Protein AF-A0A539EEK6-F1 (afdb_monomer_lite)

Sequence (155 aa):
MNTPLNNIALLRLMQLVSPALPVGAYAYSQGLEYAVEARWVTNAAQVQSWLLGLLQHNVVRVDLPLLKRLYGAWQRGDQEEVEYWNRYLCACRESAELQHEDHHLGRALAKLLASLEVEGAAPWQQHATPTFATLFALAAVRWSIPLEQSAMGYL

pLDDT: mean 92.56, std 8.97, range [40.81, 98.75]

Secondary structure (DSSP, 8-state):
--PPPPHHHHHHHHHHT-TT-TT-GGG--TTHHHHHHTTS--SHHHHHHHHHHHIIIIIIIIIHHHHHHHHHHHHHT-HHHHHHHHHHHHHT--SHHHHHHHHHHHHHHHHHHHHTT-TT-GGGGT-SS--HHHHHHHHHHHTT--HHHHHHHH-

Radius of gyration: 16.03 Å; chains: 1; bounding box: 45×29×43 Å

Foldseek 3Di:
DDDDQDPQLVVLLCQVLPPPNPLPLVPDDPCVVVCVVVVVDDDDVSVVVVVVVCCVPDLVPQLLVLLVQLLVCLLVVPVVSLVVSLVVSLVVQPDPVSQVSQQSSQLSLLVVCVVVVQPPSVVSVPDPRGGNSNSLSSSCSSSVPDSVSSSVSVD

Structure (mmCIF, N/CA/C/O backbone):
data_AF-A0A539EEK6-F1
#
_entry.id   AF-A0A539EEK6-F1
#
loop_
_atom_site.group_PDB
_atom_site.id
_atom_site.type_symbol
_atom_site.label_atom_id
_atom_site.label_alt_id
_atom_site.label_comp_id
_atom_site.label_asym_id
_atom_site.label_entity_id
_atom_site.label_seq_id
_atom_site.pdbx_PDB_ins_code
_atom_site.Cartn_x
_atom_site.Cartn_y
_atom_site.Cartn_z
_atom_site.occupancy
_atom_site.B_iso_or_equiv
_atom_site.auth_seq_id
_atom_site.auth_comp_id
_atom_site.auth_asym_id
_atom_site.auth_atom_id
_atom_site.pdbx_PDB_model_num
ATOM 1 N N . MET A 1 1 ? -23.709 -2.075 -4.556 1.00 40.81 1 MET A N 1
ATOM 2 C CA . MET A 1 1 ? -24.313 -0.731 -4.435 1.00 40.81 1 MET A CA 1
ATOM 3 C C . MET A 1 1 ? -23.169 0.255 -4.286 1.00 40.81 1 MET A C 1
ATOM 5 O O . MET A 1 1 ? -22.413 0.099 -3.337 1.00 40.81 1 MET A O 1
ATOM 9 N N . ASN A 1 2 ? -23.000 1.190 -5.227 1.00 54.47 2 ASN A N 1
ATOM 10 C CA . ASN A 1 2 ? -21.971 2.232 -5.138 1.00 54.47 2 ASN A CA 1
ATOM 11 C C . ASN A 1 2 ? -22.403 3.255 -4.096 1.00 54.47 2 ASN A C 1
ATOM 13 O O . ASN A 1 2 ? -23.291 4.066 -4.354 1.00 54.47 2 ASN A O 1
ATOM 17 N N . THR A 1 3 ? -21.805 3.193 -2.910 1.00 62.72 3 THR A N 1
ATOM 18 C CA . THR A 1 3 ? -21.965 4.249 -1.912 1.00 62.72 3 THR A CA 1
ATOM 19 C C . THR A 1 3 ? -21.331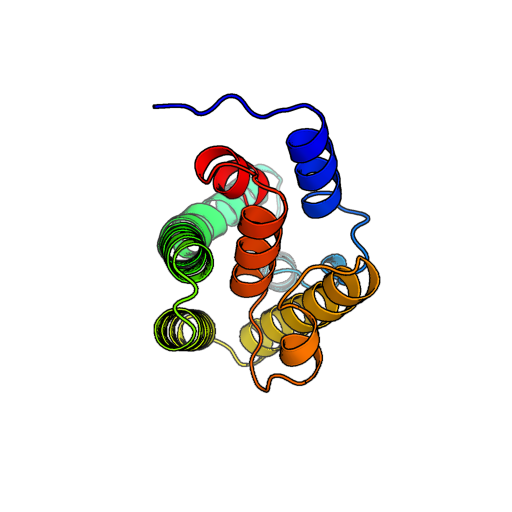 5.522 -2.477 1.00 62.72 3 THR A C 1
ATOM 21 O O . THR A 1 3 ? -20.146 5.490 -2.815 1.00 62.72 3 THR A O 1
ATOM 24 N N . PRO A 1 4 ? -22.081 6.626 -2.632 1.00 74.00 4 PRO A N 1
ATOM 25 C CA . PRO A 1 4 ? -21.526 7.859 -3.170 1.00 74.00 4 PRO A CA 1
ATOM 26 C C . PRO A 1 4 ? -20.419 8.381 -2.249 1.00 74.00 4 PRO A C 1
ATOM 28 O O . PRO A 1 4 ? -20.597 8.488 -1.034 1.00 74.00 4 PRO A O 1
ATOM 31 N N . LEU A 1 5 ? -19.266 8.694 -2.839 1.00 79.06 5 LEU A N 1
ATOM 32 C CA . LEU A 1 5 ? -18.135 9.277 -2.131 1.00 79.06 5 LEU A CA 1
ATOM 33 C C . LEU A 1 5 ? -18.492 10.711 -1.723 1.00 79.06 5 LEU A C 1
ATOM 35 O O . LEU A 1 5 ? -18.775 11.548 -2.579 1.00 79.06 5 LEU A O 1
ATOM 39 N N . ASN A 1 6 ? -18.495 11.000 -0.422 1.00 91.50 6 ASN A N 1
ATOM 40 C CA . ASN A 1 6 ? -18.716 12.366 0.050 1.00 91.50 6 ASN A CA 1
ATOM 41 C C . ASN A 1 6 ? -17.455 13.232 -0.154 1.00 91.50 6 ASN A C 1
ATOM 43 O O . ASN A 1 6 ? -16.345 12.715 -0.294 1.00 91.50 6 ASN A O 1
ATOM 47 N N . ASN A 1 7 ? -17.615 14.559 -0.133 1.00 93.06 7 ASN A N 1
ATOM 48 C CA . ASN A 1 7 ? -16.523 15.495 -0.428 1.00 93.06 7 ASN A CA 1
ATOM 49 C C . ASN A 1 7 ? -15.312 15.343 0.511 1.00 93.06 7 ASN A C 1
ATOM 51 O O . ASN A 1 7 ? -14.178 15.488 0.068 1.00 93.06 7 ASN A O 1
ATOM 55 N N . ILE A 1 8 ? -15.526 15.030 1.793 1.00 94.81 8 ILE A N 1
ATOM 56 C CA . ILE A 1 8 ? -14.430 14.859 2.760 1.00 94.81 8 ILE A CA 1
ATOM 57 C C . ILE A 1 8 ? -13.652 13.576 2.457 1.00 94.81 8 ILE A C 1
ATOM 59 O O . ILE A 1 8 ? -12.425 13.600 2.412 1.00 94.81 8 ILE A O 1
ATOM 63 N N . ALA A 1 9 ? -14.354 12.471 2.206 1.00 94.56 9 ALA A N 1
ATOM 64 C CA . ALA A 1 9 ? -13.752 11.196 1.837 1.00 94.56 9 ALA A CA 1
ATOM 65 C C . ALA A 1 9 ? -12.976 11.310 0.515 1.00 94.56 9 ALA A C 1
ATOM 67 O O . ALA A 1 9 ? -11.885 10.758 0.401 1.00 94.56 9 ALA A O 1
ATOM 68 N N . LEU A 1 10 ? -13.479 12.089 -0.450 1.00 94.75 10 LEU A N 1
ATOM 69 C CA . LEU A 1 10 ? -12.745 12.408 -1.675 1.00 94.75 10 LEU A CA 1
ATOM 70 C C . LEU A 1 10 ? -11.457 13.184 -1.392 1.00 94.75 10 LEU A C 1
ATOM 72 O O . LEU A 1 10 ? -10.405 12.791 -1.882 1.00 94.75 10 LEU A O 1
ATOM 76 N N . LEU A 1 11 ? -11.505 14.239 -0.576 1.00 95.56 11 LEU A N 1
ATOM 77 C CA . LEU A 1 11 ? -10.302 14.999 -0.218 1.00 95.56 11 LEU A CA 1
ATOM 78 C C . LEU A 1 11 ? -9.274 14.134 0.526 1.00 95.56 11 LEU A C 1
ATOM 80 O O . LEU A 1 11 ? -8.076 14.251 0.276 1.00 95.56 11 LEU A O 1
ATOM 84 N N . ARG A 1 12 ? -9.726 13.228 1.401 1.00 96.31 12 ARG A N 1
ATOM 85 C CA . ARG A 1 12 ? -8.856 12.255 2.079 1.00 96.31 12 ARG A CA 1
ATOM 86 C C . ARG A 1 12 ? -8.255 11.239 1.116 1.00 96.31 12 ARG A C 1
ATOM 88 O O . ARG A 1 12 ? -7.074 10.929 1.235 1.00 96.31 12 ARG A O 1
ATOM 95 N N . LEU A 1 13 ? -9.025 10.770 0.137 1.00 96.12 13 LEU A N 1
ATOM 96 C CA . LEU A 1 13 ? -8.502 9.915 -0.922 1.00 96.12 13 LEU A CA 1
ATOM 97 C C . LEU A 1 13 ? -7.445 10.656 -1.746 1.00 96.12 13 LEU A C 1
ATOM 99 O O . LEU A 1 13 ? -6.350 10.140 -1.913 1.00 96.12 13 LEU A O 1
ATOM 103 N N . MET A 1 14 ? -7.726 11.887 -2.182 1.00 95.25 14 MET A N 1
ATOM 104 C CA . MET A 1 14 ? -6.763 12.727 -2.906 1.00 95.25 14 MET A CA 1
ATOM 105 C C . MET A 1 14 ? -5.483 12.966 -2.099 1.00 95.25 14 MET A C 1
ATOM 107 O O . MET A 1 14 ? -4.395 12.988 -2.667 1.00 95.25 14 MET A O 1
ATOM 111 N N . GLN A 1 15 ? -5.600 13.112 -0.777 1.00 94.25 15 GLN A N 1
ATOM 112 C CA . GLN A 1 15 ? -4.445 13.191 0.108 1.00 94.25 15 GLN A CA 1
ATOM 113 C C . GLN A 1 15 ? -3.623 11.893 0.072 1.00 94.25 15 GLN A C 1
ATOM 115 O O . GLN A 1 15 ? -2.409 11.980 -0.074 1.00 94.25 15 GLN A O 1
ATOM 120 N N . LEU A 1 16 ? -4.261 10.717 0.174 1.00 93.69 16 LEU A N 1
ATOM 121 C CA . LEU A 1 16 ? -3.582 9.409 0.151 1.00 93.69 16 LEU A CA 1
ATOM 122 C C . LEU A 1 16 ? -2.882 9.102 -1.166 1.00 93.69 16 LEU A C 1
ATOM 124 O O . LEU A 1 16 ? -1.814 8.507 -1.148 1.00 93.69 16 LEU A O 1
ATOM 128 N N . VAL A 1 17 ? -3.486 9.471 -2.292 1.00 94.25 17 VAL A N 1
ATOM 129 C CA . VAL A 1 17 ? -2.964 9.125 -3.627 1.00 94.25 17 VAL A CA 1
ATOM 130 C C . VAL A 1 17 ? -2.051 10.207 -4.196 1.00 94.25 17 VAL A C 1
ATOM 132 O O . VAL A 1 17 ? -1.596 10.119 -5.334 1.00 94.25 17 VAL A O 1
ATOM 135 N N . SER A 1 18 ? -1.803 11.266 -3.423 1.00 92.44 18 SER A N 1
ATOM 136 C CA . SER A 1 18 ? -0.939 12.356 -3.846 1.00 92.44 18 SER A CA 1
ATOM 137 C C . SER A 1 18 ? 0.490 11.847 -4.044 1.00 92.44 18 SER A C 1
ATOM 139 O O . SER A 1 18 ? 1.065 11.284 -3.111 1.00 92.44 18 SER A O 1
ATOM 141 N N . PRO A 1 19 ? 1.137 12.137 -5.185 1.00 85.44 19 PRO A N 1
ATOM 142 C CA . PRO A 1 19 ? 2.558 11.847 -5.355 1.00 85.44 19 PRO A CA 1
ATOM 143 C C . PRO A 1 19 ? 3.431 12.582 -4.324 1.00 85.44 19 PRO A C 1
ATOM 145 O O . PRO A 1 19 ? 4.511 12.125 -3.977 1.00 85.44 19 PRO A O 1
ATOM 148 N N . ALA A 1 20 ? 2.946 13.701 -3.773 1.00 87.94 20 ALA A N 1
ATOM 149 C CA . ALA A 1 20 ? 3.622 14.447 -2.712 1.00 87.94 20 ALA A CA 1
ATOM 150 C C . ALA A 1 20 ? 3.398 13.864 -1.299 1.00 87.94 20 ALA A C 1
ATOM 152 O O . ALA A 1 20 ? 3.771 14.503 -0.312 1.00 87.94 20 ALA A O 1
ATOM 153 N N . LEU A 1 21 ? 2.767 12.690 -1.169 1.00 89.50 21 LEU A N 1
ATOM 154 C CA . LEU A 1 21 ? 2.593 12.026 0.120 1.00 89.50 21 LEU A CA 1
ATOM 155 C C . LEU A 1 21 ? 3.979 11.748 0.744 1.00 89.50 21 LEU A C 1
ATOM 157 O O . LEU A 1 21 ? 4.833 11.147 0.087 1.00 89.50 21 LEU A O 1
ATOM 161 N N . PRO A 1 22 ? 4.233 12.145 2.006 1.00 85.69 22 PRO A N 1
ATOM 162 C CA . PRO A 1 22 ? 5.555 12.055 2.630 1.00 85.69 22 PRO A CA 1
ATOM 163 C C . PRO A 1 22 ? 5.874 10.628 3.110 1.00 85.69 22 PRO A C 1
ATOM 165 O O . PRO A 1 22 ? 6.164 10.401 4.282 1.00 85.69 22 PRO A O 1
ATOM 168 N N . VAL A 1 23 ? 5.794 9.654 2.201 1.00 85.00 23 VAL A N 1
ATOM 169 C CA . VAL A 1 23 ? 6.095 8.236 2.456 1.00 85.00 23 VAL A C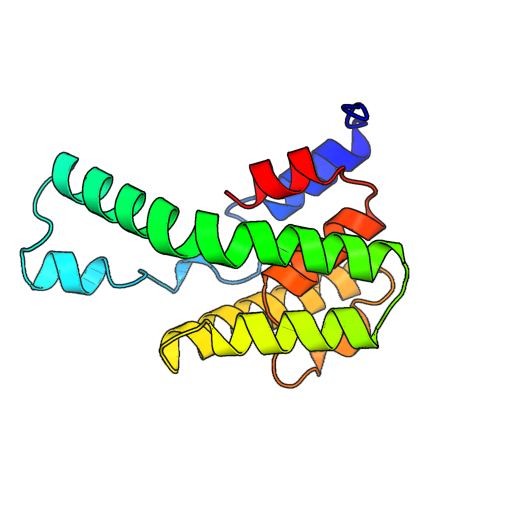A 1
ATOM 170 C C . VAL A 1 23 ? 7.381 7.758 1.787 1.00 85.00 23 VAL A C 1
ATOM 172 O O . VAL A 1 23 ? 7.865 6.693 2.139 1.00 85.00 23 VAL A O 1
ATOM 175 N N . GLY A 1 24 ? 7.958 8.541 0.869 1.00 76.50 24 GLY A N 1
ATOM 176 C CA . GLY A 1 24 ? 9.225 8.191 0.215 1.00 76.50 24 GLY A CA 1
ATOM 177 C C . GLY A 1 24 ? 9.101 7.200 -0.950 1.00 76.50 24 GLY A C 1
ATOM 178 O O . GLY A 1 24 ? 10.071 6.523 -1.267 1.00 76.50 24 GLY A O 1
ATOM 179 N N . ALA A 1 25 ? 7.942 7.131 -1.618 1.00 73.62 25 ALA A N 1
ATOM 180 C CA . ALA A 1 25 ? 7.681 6.188 -2.718 1.00 73.62 25 ALA A CA 1
ATOM 181 C C . ALA A 1 25 ? 8.559 6.381 -3.970 1.00 73.62 25 ALA A C 1
ATOM 183 O O . ALA A 1 25 ? 8.690 5.467 -4.773 1.00 73.62 25 ALA A O 1
ATOM 184 N N . TYR A 1 26 ? 9.203 7.540 -4.132 1.00 61.47 26 TYR A N 1
ATOM 185 C CA . TYR A 1 26 ? 10.054 7.839 -5.291 1.00 61.47 26 TYR A CA 1
ATOM 186 C C . TYR A 1 26 ? 11.403 7.107 -5.316 1.00 61.47 26 TYR A C 1
ATOM 188 O O . TYR A 1 26 ? 12.143 7.251 -6.285 1.00 61.47 26 TYR A O 1
ATOM 196 N N . ALA A 1 27 ? 11.756 6.367 -4.264 1.00 59.34 27 ALA A N 1
ATOM 197 C CA . ALA A 1 27 ? 13.071 5.744 -4.141 1.00 59.34 27 ALA A CA 1
ATOM 198 C C . ALA A 1 27 ? 13.210 4.397 -4.878 1.00 59.34 27 ALA A C 1
ATOM 200 O O . ALA A 1 27 ? 14.308 3.846 -4.887 1.00 59.34 27 ALA A O 1
ATOM 201 N N . TYR A 1 28 ? 12.137 3.866 -5.476 1.00 63.81 28 TYR A N 1
ATOM 202 C CA . TYR A 1 28 ? 12.107 2.491 -5.976 1.00 63.81 28 TYR A CA 1
ATOM 203 C C . TYR A 1 28 ? 11.649 2.413 -7.434 1.00 63.81 28 TYR A C 1
ATOM 205 O O . TYR A 1 28 ? 10.597 2.928 -7.809 1.00 63.81 28 TYR A O 1
ATOM 213 N N . SER A 1 29 ? 12.454 1.747 -8.266 1.00 75.06 29 SER A N 1
ATOM 214 C CA . SER A 1 29 ? 12.238 1.644 -9.715 1.00 75.06 29 SER A CA 1
ATOM 215 C C . SER A 1 29 ? 11.513 0.367 -10.151 1.00 75.06 29 SER A C 1
ATOM 217 O O . SER A 1 29 ? 11.220 0.206 -11.336 1.00 75.06 29 SER A O 1
ATOM 219 N N . GLN A 1 30 ? 11.239 -0.555 -9.218 1.00 79.25 30 GLN A N 1
ATOM 220 C CA . GLN A 1 30 ? 10.617 -1.862 -9.482 1.00 79.25 30 GLN A CA 1
ATOM 221 C C . GLN A 1 30 ? 11.285 -2.620 -10.647 1.00 79.25 30 GLN A C 1
ATOM 223 O O . GLN A 1 30 ? 10.629 -3.185 -11.524 1.00 79.25 30 GLN A O 1
ATOM 228 N N . GLY A 1 31 ? 12.621 -2.580 -10.691 1.00 83.94 31 GLY A N 1
ATOM 229 C CA . GLY A 1 31 ? 13.427 -3.249 -11.714 1.00 83.94 31 GLY A CA 1
ATOM 230 C C . GLY A 1 31 ? 13.451 -2.558 -13.083 1.00 83.94 31 GLY A C 1
ATOM 231 O O . GLY A 1 31 ? 14.131 -3.048 -13.985 1.00 83.94 31 GLY A O 1
ATOM 232 N N . LEU A 1 32 ? 12.762 -1.423 -13.259 1.00 88.00 32 LEU A N 1
ATOM 233 C CA . LEU A 1 32 ? 12.766 -0.682 -14.524 1.00 88.00 32 LEU A CA 1
ATOM 234 C C . LEU A 1 32 ? 14.154 -0.117 -14.854 1.00 88.00 32 LEU A C 1
ATOM 236 O O . LEU A 1 32 ? 14.548 -0.138 -16.017 1.00 88.00 32 LEU A O 1
ATOM 240 N N . GLU A 1 33 ? 14.911 0.338 -13.852 1.00 88.62 33 GLU A N 1
ATOM 241 C CA . GLU A 1 33 ? 16.292 0.807 -14.047 1.00 88.62 33 GLU A CA 1
ATOM 242 C C . GLU A 1 33 ? 17.163 -0.295 -14.650 1.00 88.62 33 GLU A C 1
ATOM 244 O O . GLU A 1 33 ? 17.773 -0.096 -15.700 1.00 88.62 33 GLU A O 1
ATOM 249 N N . TYR A 1 34 ? 17.121 -1.495 -14.065 1.00 88.06 34 TYR A N 1
ATOM 250 C CA . TYR A 1 34 ? 17.831 -2.651 -14.602 1.00 88.06 34 TYR A CA 1
ATOM 251 C C . TYR A 1 34 ? 17.353 -3.014 -16.015 1.00 88.06 34 TYR A C 1
ATOM 253 O O . TYR A 1 34 ? 18.169 -3.279 -16.894 1.00 88.06 34 TYR A O 1
ATOM 261 N N . ALA A 1 35 ? 16.042 -2.994 -16.274 1.00 90.44 35 ALA A N 1
ATOM 262 C CA . ALA A 1 35 ? 15.497 -3.287 -17.600 1.00 90.44 35 ALA A CA 1
ATOM 263 C C . ALA A 1 35 ? 15.978 -2.288 -18.672 1.00 90.44 35 ALA A C 1
ATOM 265 O O . ALA A 1 35 ? 16.172 -2.669 -19.831 1.00 90.44 35 ALA A O 1
ATOM 266 N N . VAL A 1 36 ? 16.200 -1.025 -18.298 1.00 92.44 36 VAL A N 1
ATOM 267 C CA . VAL A 1 36 ? 16.800 -0.007 -19.171 1.00 92.44 36 VAL A CA 1
ATOM 268 C C . VAL A 1 36 ? 18.298 -0.264 -19.362 1.00 92.44 36 VAL A C 1
ATOM 270 O O . VAL A 1 36 ? 18.762 -0.300 -20.504 1.00 92.44 36 VAL A O 1
ATOM 273 N N . GLU A 1 37 ? 19.053 -0.508 -18.287 1.00 92.50 37 GLU A N 1
ATOM 274 C CA . GLU A 1 37 ? 20.495 -0.805 -18.349 1.00 92.50 37 GLU A CA 1
ATOM 275 C C . GLU A 1 37 ? 20.799 -2.056 -19.188 1.00 92.50 37 GLU A C 1
ATOM 277 O O . GLU A 1 37 ? 21.690 -2.045 -20.042 1.00 92.50 37 GLU A O 1
ATOM 282 N N . ALA A 1 38 ? 20.000 -3.112 -19.019 1.00 94.62 38 ALA A N 1
ATOM 283 C CA . ALA A 1 38 ? 20.069 -4.356 -19.782 1.00 94.62 38 ALA A CA 1
ATOM 284 C C . ALA A 1 38 ? 19.526 -4.226 -21.221 1.00 94.62 38 ALA A C 1
ATOM 286 O O . ALA A 1 38 ? 19.559 -5.194 -21.984 1.00 94.62 38 ALA A O 1
ATOM 287 N N . ARG A 1 39 ? 19.037 -3.039 -21.612 1.00 94.19 39 ARG A N 1
ATOM 288 C CA . ARG A 1 39 ? 18.429 -2.733 -22.920 1.00 94.19 39 ARG A CA 1
ATOM 289 C C . ARG A 1 39 ? 17.201 -3.584 -23.264 1.00 94.19 39 ARG A C 1
ATOM 291 O O . ARG A 1 39 ? 16.881 -3.761 -24.438 1.00 94.19 39 ARG A O 1
ATOM 298 N N . TRP A 1 40 ? 16.495 -4.098 -22.263 1.00 94.31 40 TRP A N 1
ATOM 299 C CA . TRP A 1 40 ? 15.197 -4.755 -22.450 1.00 94.31 40 TRP A CA 1
ATOM 300 C C . TRP A 1 40 ? 14.098 -3.731 -22.742 1.00 94.31 40 TRP A C 1
ATOM 302 O O . TRP A 1 40 ? 13.180 -4.000 -23.517 1.00 94.31 40 TRP A O 1
ATOM 312 N N . VAL A 1 41 ? 14.227 -2.536 -22.162 1.00 94.94 41 VAL A N 1
ATOM 313 C CA . VAL A 1 41 ? 13.335 -1.397 -22.376 1.00 94.94 41 VAL A CA 1
ATOM 314 C C . VAL A 1 41 ? 14.139 -0.237 -22.958 1.00 94.94 41 VAL A C 1
ATOM 316 O O . VAL A 1 41 ? 15.012 0.325 -22.310 1.00 94.94 41 VAL A O 1
ATOM 319 N N . THR A 1 42 ? 13.847 0.123 -24.206 1.00 95.50 42 THR A N 1
ATOM 320 C CA . THR A 1 42 ? 14.592 1.136 -24.981 1.00 95.50 42 THR A CA 1
ATOM 321 C C . THR A 1 42 ? 13.698 2.195 -25.623 1.00 95.50 42 THR A C 1
ATOM 323 O O . THR A 1 42 ? 14.190 3.145 -26.226 1.00 95.50 42 THR A O 1
ATOM 326 N N . ASN A 1 43 ? 12.377 2.047 -25.514 1.00 94.81 43 ASN A N 1
ATOM 327 C CA . ASN A 1 43 ? 11.407 2.984 -26.070 1.00 94.81 43 ASN A CA 1
ATOM 328 C C . ASN A 1 43 ? 10.112 3.015 -25.245 1.00 94.81 43 ASN A C 1
ATOM 330 O O . ASN A 1 43 ? 9.864 2.153 -24.402 1.00 94.81 43 ASN A O 1
ATOM 334 N N . ALA A 1 44 ? 9.264 4.005 -25.526 1.00 94.94 44 ALA A N 1
ATOM 335 C CA . ALA A 1 44 ? 8.022 4.235 -24.791 1.00 94.94 44 ALA A CA 1
ATOM 336 C C . ALA A 1 44 ? 7.037 3.051 -24.847 1.00 94.94 44 ALA A C 1
ATOM 338 O O . ALA A 1 44 ? 6.404 2.740 -23.841 1.00 94.94 44 ALA A O 1
ATOM 339 N N . ALA A 1 45 ? 6.930 2.352 -25.983 1.00 95.56 45 ALA A N 1
ATOM 340 C CA . ALA A 1 45 ? 6.036 1.196 -26.106 1.00 95.56 45 ALA A CA 1
ATOM 341 C C . ALA A 1 45 ? 6.485 0.028 -25.209 1.00 95.56 45 ALA A C 1
ATOM 343 O O . ALA A 1 45 ? 5.660 -0.669 -24.620 1.00 95.56 45 ALA A O 1
ATOM 344 N N . GLN A 1 46 ? 7.797 -0.156 -25.046 1.00 94.50 46 GLN A N 1
ATOM 345 C CA . GLN A 1 46 ? 8.354 -1.156 -24.134 1.00 94.50 46 GLN A CA 1
ATOM 346 C C . GLN A 1 46 ? 8.167 -0.766 -22.664 1.00 94.50 46 GLN A C 1
ATOM 348 O O . GLN A 1 46 ? 7.842 -1.637 -21.861 1.00 94.50 46 GLN A O 1
ATOM 353 N N . VAL A 1 47 ? 8.283 0.523 -22.316 1.00 93.50 47 VAL A N 1
ATOM 354 C CA . VAL A 1 47 ? 7.933 1.014 -20.968 1.00 93.50 47 VAL A CA 1
ATOM 355 C C . VAL A 1 47 ? 6.466 0.710 -20.665 1.00 93.50 47 VAL A C 1
ATOM 357 O O . VAL A 1 47 ? 6.156 0.158 -19.614 1.00 93.50 47 VAL A O 1
ATOM 360 N N . GLN A 1 48 ? 5.560 0.999 -21.603 1.00 92.75 48 GLN A N 1
ATOM 361 C CA . GLN A 1 48 ? 4.140 0.682 -21.446 1.00 92.75 48 GLN A CA 1
ATOM 362 C C . GLN A 1 48 ? 3.919 -0.820 -21.220 1.00 92.75 48 GLN A C 1
ATOM 364 O O . GLN A 1 48 ? 3.179 -1.199 -20.314 1.00 92.75 48 GLN A O 1
ATOM 369 N N . SER A 1 49 ? 4.570 -1.680 -22.009 1.00 92.94 49 SER A N 1
ATOM 370 C CA . SER A 1 49 ? 4.474 -3.133 -21.833 1.00 92.94 49 SER A CA 1
ATOM 371 C C . SER A 1 49 ? 5.002 -3.592 -20.471 1.00 92.94 49 SER A C 1
ATOM 373 O O . SER A 1 49 ? 4.413 -4.485 -19.867 1.00 92.94 49 SER A O 1
ATOM 375 N N . TRP A 1 50 ? 6.088 -2.987 -19.983 1.00 90.94 50 TRP A N 1
ATOM 376 C CA . TRP A 1 50 ? 6.659 -3.279 -18.668 1.00 90.94 50 TRP A CA 1
ATOM 377 C C . TRP A 1 50 ? 5.685 -2.917 -17.542 1.00 90.94 50 TRP A C 1
ATOM 379 O O . TRP A 1 50 ? 5.358 -3.762 -16.710 1.00 90.94 50 TRP A O 1
ATOM 389 N N . LEU A 1 51 ? 5.148 -1.692 -17.567 1.00 89.75 51 LEU A N 1
ATOM 390 C CA . LEU A 1 51 ? 4.175 -1.208 -16.583 1.00 89.75 51 LEU A CA 1
ATOM 391 C C . LEU A 1 51 ? 2.893 -2.051 -16.579 1.00 89.75 51 LEU A C 1
ATOM 393 O O . LEU A 1 51 ? 2.397 -2.418 -15.517 1.00 89.75 51 LEU A O 1
ATOM 397 N N . LEU A 1 52 ? 2.372 -2.411 -17.757 1.00 90.88 52 LEU A N 1
ATOM 398 C CA . LEU A 1 52 ? 1.208 -3.295 -17.858 1.00 90.88 52 LEU A CA 1
ATOM 399 C C . LEU A 1 52 ? 1.489 -4.682 -17.271 1.00 90.88 52 LEU A C 1
ATOM 401 O O . LEU A 1 52 ? 0.620 -5.234 -16.599 1.00 90.88 52 LEU A O 1
ATOM 405 N N . GLY A 1 53 ? 2.692 -5.225 -17.480 1.00 89.00 53 GLY A N 1
ATOM 406 C CA . GLY A 1 53 ? 3.119 -6.475 -16.856 1.00 89.00 53 GLY A CA 1
ATOM 407 C C . GLY A 1 53 ? 3.100 -6.388 -15.328 1.00 89.00 53 GLY A C 1
ATOM 408 O O . GLY A 1 53 ? 2.469 -7.221 -14.675 1.00 89.00 53 GLY A O 1
ATOM 409 N N . LEU A 1 54 ? 3.712 -5.346 -14.755 1.00 85.44 54 LEU A N 1
ATOM 410 C CA . LEU A 1 54 ? 3.709 -5.110 -13.305 1.00 85.44 54 LEU A CA 1
ATOM 411 C C . LEU A 1 54 ? 2.280 -5.027 -12.744 1.00 85.44 54 LEU A C 1
ATOM 413 O O . LEU A 1 54 ? 1.945 -5.727 -11.784 1.00 85.44 54 LEU A O 1
ATOM 417 N N . LEU A 1 55 ? 1.407 -4.249 -13.392 1.00 87.00 55 LEU A N 1
ATOM 418 C CA . LEU A 1 55 ? 0.006 -4.107 -12.989 1.00 87.00 55 LEU A CA 1
ATOM 419 C C . LEU A 1 55 ? -0.750 -5.445 -13.032 1.00 87.00 55 LEU A C 1
ATOM 421 O O . LEU A 1 55 ? -1.453 -5.798 -12.084 1.00 87.00 55 LEU A O 1
ATOM 425 N N . GLN A 1 56 ? -0.609 -6.212 -14.116 1.00 88.12 56 GLN A N 1
ATOM 426 C CA . GLN A 1 56 ? -1.364 -7.451 -14.334 1.00 88.12 56 GLN A CA 1
ATOM 427 C C . GLN A 1 56 ? -0.920 -8.615 -13.443 1.00 88.12 56 GLN A C 1
ATOM 429 O O . GLN A 1 56 ? -1.734 -9.499 -13.147 1.00 88.12 56 GLN A O 1
ATOM 434 N N . HIS A 1 57 ? 0.353 -8.648 -13.051 1.00 83.25 57 HIS A N 1
ATOM 435 C CA . HIS A 1 57 ? 0.918 -9.752 -12.281 1.00 83.25 57 HIS A CA 1
ATOM 436 C C . HIS A 1 57 ? 0.939 -9.486 -10.780 1.00 83.25 57 HIS A C 1
ATOM 438 O O . HIS A 1 57 ? 0.618 -10.398 -10.020 1.00 83.25 57 HIS A O 1
ATOM 444 N N . ASN A 1 58 ? 1.261 -8.264 -10.358 1.00 84.06 58 ASN A N 1
ATOM 445 C CA . ASN A 1 58 ? 1.406 -7.929 -8.947 1.00 84.06 58 ASN A CA 1
ATOM 446 C C . ASN A 1 58 ? 0.146 -7.224 -8.423 1.00 84.06 58 ASN A C 1
ATOM 448 O O . ASN A 1 58 ? -0.637 -7.825 -7.685 1.00 84.06 58 ASN A O 1
ATOM 452 N N . VAL A 1 59 ? -0.137 -6.012 -8.910 1.00 84.69 59 VAL A N 1
ATOM 453 C CA . VAL A 1 59 ? -1.196 -5.152 -8.353 1.00 84.69 59 VAL A CA 1
ATOM 454 C C . VAL A 1 59 ? -2.577 -5.807 -8.427 1.00 84.69 59 VAL A C 1
ATOM 456 O O . VAL A 1 59 ? -3.296 -5.895 -7.432 1.00 84.69 59 VAL A O 1
ATOM 459 N N . VAL A 1 60 ? -2.952 -6.332 -9.596 1.00 88.62 60 VAL A N 1
ATOM 460 C CA . VAL A 1 60 ? -4.290 -6.904 -9.816 1.00 88.62 60 VAL A CA 1
ATOM 461 C C . VAL A 1 60 ? -4.488 -8.247 -9.104 1.00 88.62 60 VAL A C 1
ATOM 463 O O . VAL A 1 60 ? -5.612 -8.575 -8.721 1.00 88.62 60 VAL A O 1
ATOM 466 N N . ARG A 1 61 ? -3.429 -9.046 -8.928 1.00 91.44 61 ARG A N 1
ATOM 467 C CA . ARG A 1 61 ? -3.540 -10.425 -8.411 1.00 91.44 61 ARG A CA 1
ATOM 468 C C . ARG A 1 61 ? -3.205 -10.558 -6.932 1.00 91.44 61 ARG A C 1
ATOM 470 O O . ARG A 1 61 ? -3.689 -11.496 -6.303 1.00 91.44 61 ARG A O 1
ATOM 477 N N . VAL A 1 62 ? -2.410 -9.641 -6.394 1.00 93.12 62 VAL A N 1
ATOM 478 C CA . VAL A 1 62 ? -1.923 -9.673 -5.014 1.00 93.12 62 VAL A CA 1
ATOM 479 C C . VAL A 1 62 ? -2.484 -8.478 -4.258 1.00 93.12 62 VAL A C 1
ATOM 481 O O . VAL A 1 62 ? -3.349 -8.656 -3.398 1.00 93.12 62 VAL A O 1
ATOM 484 N N . ASP A 1 63 ? -2.070 -7.266 -4.619 1.00 93.56 63 ASP A N 1
ATOM 485 C CA . ASP A 1 63 ? -2.339 -6.084 -3.805 1.00 93.56 63 ASP A CA 1
ATOM 486 C C . ASP A 1 63 ? -3.825 -5.731 -3.731 1.00 93.56 63 ASP A C 1
ATOM 488 O O . ASP A 1 63 ? -4.345 -5.603 -2.629 1.00 93.56 63 ASP A O 1
ATOM 492 N N . LEU A 1 64 ? -4.560 -5.647 -4.845 1.00 95.19 64 LEU A N 1
ATOM 493 C CA . LEU A 1 64 ? -5.990 -5.297 -4.803 1.00 95.19 64 LEU A CA 1
ATOM 494 C C . LEU A 1 64 ? -6.854 -6.352 -4.080 1.00 95.19 64 LEU A C 1
ATOM 496 O O . LEU A 1 64 ? -7.687 -5.977 -3.242 1.00 95.19 64 LEU A O 1
ATOM 500 N N . PRO A 1 65 ? -6.694 -7.671 -4.329 1.00 97.12 65 PRO A N 1
ATOM 501 C CA . PRO A 1 65 ? -7.430 -8.686 -3.579 1.00 97.12 65 PRO A CA 1
ATOM 502 C C . PRO A 1 65 ? -7.107 -8.701 -2.082 1.00 97.12 65 PRO A C 1
ATOM 504 O O . PRO A 1 65 ? -7.996 -9.023 -1.285 1.00 97.12 65 PRO A O 1
ATOM 507 N N . LEU A 1 66 ? -5.865 -8.393 -1.697 1.00 97.88 66 LEU A N 1
ATOM 508 C CA . LEU A 1 66 ? -5.448 -8.318 -0.296 1.00 97.88 66 LEU A CA 1
ATOM 509 C C . LEU A 1 66 ? -5.883 -7.002 0.352 1.00 97.88 66 LEU A C 1
ATOM 511 O O . LEU A 1 66 ? -6.388 -7.039 1.468 1.00 97.88 66 LEU A O 1
ATOM 515 N N . LEU A 1 67 ? -5.846 -5.879 -0.366 1.00 98.19 67 LEU A N 1
ATOM 516 C CA . LEU A 1 67 ? -6.404 -4.595 0.062 1.00 98.19 67 LEU A CA 1
ATOM 517 C C . LEU A 1 67 ? -7.883 -4.745 0.423 1.00 98.19 67 LEU A C 1
ATOM 519 O O . LEU A 1 67 ? -8.312 -4.297 1.482 1.00 98.19 67 LEU A O 1
ATOM 523 N N . LYS A 1 68 ? -8.666 -5.443 -0.409 1.00 98.50 68 LYS A N 1
ATOM 524 C CA . LYS A 1 68 ? -10.076 -5.741 -0.116 1.00 98.50 68 LYS A CA 1
ATOM 525 C C . LYS A 1 68 ? -10.258 -6.555 1.169 1.00 98.50 68 LYS A C 1
ATOM 527 O O . LYS A 1 68 ? -11.201 -6.305 1.921 1.00 98.50 68 LYS A O 1
ATOM 532 N N . ARG A 1 69 ? -9.390 -7.539 1.412 1.00 98.69 69 ARG A N 1
ATOM 533 C CA . ARG A 1 69 ? -9.431 -8.376 2.622 1.00 98.69 69 ARG A CA 1
ATOM 534 C C . ARG A 1 69 ? -9.066 -7.572 3.865 1.00 98.69 69 ARG A C 1
ATOM 536 O O . ARG A 1 69 ? -9.831 -7.580 4.823 1.00 98.69 69 ARG A O 1
ATOM 543 N N . LEU A 1 70 ? -7.977 -6.811 3.793 1.00 98.75 70 LEU A N 1
ATOM 544 C CA . LEU A 1 70 ? -7.524 -5.887 4.831 1.00 98.75 70 LEU A CA 1
ATOM 545 C C . LEU A 1 70 ? -8.599 -4.848 5.158 1.00 98.75 70 LEU A C 1
ATOM 547 O O . LEU A 1 70 ? -8.917 -4.650 6.324 1.00 98.75 70 LEU A O 1
ATOM 551 N N . TYR A 1 71 ? -9.225 -4.246 4.144 1.00 98.75 71 TYR A N 1
ATOM 552 C CA . TYR A 1 71 ? -10.339 -3.312 4.320 1.00 98.75 71 TYR A CA 1
ATOM 553 C C . TYR A 1 71 ? -11.488 -3.956 5.103 1.00 98.75 71 TYR A C 1
ATOM 555 O O . TYR A 1 71 ? -11.990 -3.380 6.065 1.00 98.75 71 TYR A O 1
ATOM 563 N N . GLY A 1 72 ? -11.892 -5.173 4.723 1.00 98.62 72 GLY A N 1
ATOM 564 C CA . GLY A 1 72 ? -12.947 -5.904 5.422 1.00 98.62 72 GLY A CA 1
ATOM 565 C C . GLY A 1 72 ? -12.586 -6.237 6.873 1.00 98.62 72 GLY A C 1
ATOM 566 O O . GLY A 1 72 ? -13.429 -6.073 7.755 1.00 98.62 72 GLY A O 1
ATOM 567 N N . ALA A 1 73 ? -11.352 -6.677 7.123 1.00 98.69 73 ALA A N 1
ATOM 568 C CA . ALA A 1 73 ? -10.862 -6.999 8.462 1.00 98.69 73 ALA A CA 1
ATOM 569 C C . ALA A 1 73 ? -10.834 -5.749 9.360 1.00 98.69 73 ALA A C 1
ATOM 571 O O . ALA A 1 73 ? -11.391 -5.758 10.459 1.00 98.69 73 ALA A O 1
ATOM 572 N N . TRP A 1 74 ? -10.318 -4.628 8.842 1.00 98.62 74 TRP A N 1
ATOM 573 C CA . TRP A 1 74 ? -10.353 -3.334 9.525 1.00 98.62 74 TRP A CA 1
ATOM 574 C C . TRP A 1 74 ? -11.772 -2.867 9.839 1.00 98.62 74 TRP A C 1
ATOM 576 O O . TRP A 1 74 ? -12.031 -2.405 10.947 1.00 98.62 74 TRP A O 1
ATOM 586 N N . GLN A 1 75 ? -12.702 -3.019 8.894 1.00 98.25 75 GLN A N 1
ATOM 587 C CA . GLN A 1 75 ? -14.101 -2.636 9.083 1.00 98.25 75 GLN A CA 1
ATOM 588 C C . GLN A 1 75 ? -14.787 -3.445 10.195 1.00 98.25 75 GLN A C 1
ATOM 590 O O . GLN A 1 75 ? -15.642 -2.912 10.900 1.00 98.25 75 GLN A O 1
ATOM 595 N N . ARG A 1 76 ? -14.413 -4.719 10.366 1.00 98.38 76 ARG A N 1
ATOM 596 C CA . ARG A 1 76 ? -14.905 -5.583 11.452 1.00 98.38 76 ARG A CA 1
ATOM 597 C C . ARG A 1 76 ? -14.170 -5.378 12.779 1.00 98.38 76 ARG A C 1
ATOM 599 O O . ARG A 1 76 ? -14.631 -5.885 13.795 1.00 98.38 76 ARG A O 1
ATOM 606 N N . GLY A 1 77 ? -13.043 -4.665 12.776 1.00 97.88 77 GLY A N 1
ATOM 607 C CA . GLY A 1 77 ? -12.155 -4.556 13.933 1.00 97.88 77 GLY A CA 1
ATOM 608 C C . GLY A 1 77 ? -11.373 -5.840 14.238 1.00 97.88 77 GLY A C 1
ATOM 609 O O . GLY A 1 77 ? -10.810 -5.950 15.325 1.00 97.88 77 GLY A O 1
ATOM 610 N N . ASP A 1 78 ? -11.314 -6.789 13.300 1.00 98.44 78 ASP A N 1
ATOM 611 C CA . ASP A 1 78 ? -10.665 -8.090 13.479 1.00 98.44 78 ASP A CA 1
ATOM 612 C C . ASP A 1 78 ? -9.141 -7.964 13.327 1.00 98.44 78 ASP A C 1
ATOM 614 O O . ASP A 1 78 ? -8.594 -7.991 12.223 1.00 98.44 78 ASP A O 1
ATOM 618 N N . GLN A 1 79 ? -8.449 -7.774 14.453 1.00 97.88 79 GLN A N 1
ATOM 619 C CA . GLN A 1 79 ? -6.998 -7.572 14.461 1.00 97.88 79 GLN A CA 1
ATOM 620 C C . GLN A 1 79 ? -6.219 -8.826 14.048 1.00 97.88 79 GLN A C 1
ATOM 622 O O . GLN A 1 79 ? -5.149 -8.705 13.454 1.00 97.88 79 GLN A O 1
ATOM 627 N N . GLU A 1 80 ? -6.739 -10.022 14.335 1.00 98.38 80 GLU A N 1
ATOM 628 C CA . GLU A 1 80 ? -6.074 -11.270 13.956 1.00 98.38 80 GLU A CA 1
ATOM 629 C C . GLU A 1 80 ? -6.108 -11.461 12.441 1.00 98.38 80 GLU A C 1
ATOM 631 O O . GLU A 1 80 ? -5.096 -11.818 11.832 1.00 98.38 80 GLU A O 1
ATOM 636 N N . GLU A 1 81 ? -7.248 -11.161 11.816 1.00 98.62 81 GLU A N 1
ATOM 637 C CA . GLU A 1 81 ? -7.393 -11.226 10.368 1.00 98.62 81 GLU A CA 1
ATOM 638 C C . GLU A 1 81 ? -6.566 -10.139 9.658 1.00 98.62 81 GLU A C 1
ATOM 640 O O . GLU A 1 81 ? -5.939 -10.418 8.632 1.00 98.62 81 GLU A O 1
ATOM 645 N N . VAL A 1 82 ? -6.497 -8.922 10.216 1.00 98.75 82 VAL A N 1
ATOM 646 C CA . VAL A 1 82 ? -5.591 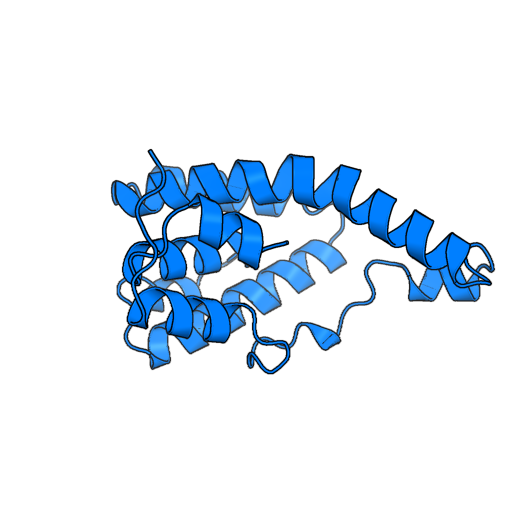-7.869 9.722 1.00 98.75 82 VAL A CA 1
ATOM 647 C C . VAL A 1 82 ? -4.145 -8.363 9.729 1.00 98.75 82 VAL A C 1
ATOM 649 O O . VAL A 1 82 ? -3.463 -8.275 8.707 1.00 98.75 82 VAL A O 1
ATOM 652 N N . GLU A 1 83 ? -3.681 -8.914 10.851 1.00 98.50 83 GLU A N 1
ATOM 653 C CA . GLU A 1 83 ? -2.302 -9.381 10.978 1.00 98.50 83 GLU A CA 1
ATOM 654 C C . GLU A 1 83 ? -2.014 -10.569 10.053 1.00 98.50 83 GLU A C 1
ATOM 656 O O . GLU A 1 83 ? -0.953 -10.646 9.430 1.00 98.50 83 GLU A O 1
ATOM 661 N N . TYR A 1 84 ? -2.978 -11.478 9.893 1.00 98.69 84 TYR A N 1
ATOM 662 C CA . TYR A 1 84 ? -2.876 -12.577 8.941 1.00 98.69 84 TYR A CA 1
ATOM 663 C C . TYR A 1 84 ? -2.656 -12.072 7.509 1.00 98.69 84 TYR A C 1
ATOM 665 O O . TYR A 1 84 ? -1.697 -12.494 6.856 1.00 98.69 84 TYR A O 1
ATOM 673 N N . TRP A 1 85 ? -3.499 -11.154 7.027 1.00 98.69 85 TRP A N 1
ATOM 674 C CA . TRP A 1 85 ? -3.379 -10.638 5.662 1.00 98.69 85 TRP A CA 1
ATOM 675 C C . TRP A 1 85 ? -2.160 -9.734 5.474 1.00 98.69 85 TRP A C 1
ATOM 677 O O . TRP A 1 85 ? -1.552 -9.781 4.406 1.00 98.69 85 TRP A O 1
ATOM 687 N N . ASN A 1 86 ? -1.746 -8.986 6.502 1.00 98.56 86 ASN A N 1
ATOM 688 C CA . ASN A 1 86 ? -0.497 -8.226 6.488 1.00 98.56 86 ASN A CA 1
ATOM 689 C C . ASN A 1 86 ? 0.719 -9.150 6.303 1.00 98.56 86 ASN A C 1
ATOM 691 O O . ASN A 1 86 ? 1.540 -8.925 5.413 1.00 98.56 86 ASN A O 1
ATOM 695 N N . ARG A 1 87 ? 0.812 -10.238 7.082 1.00 98.00 87 ARG A N 1
ATOM 696 C CA . ARG A 1 87 ? 1.888 -11.234 6.924 1.00 98.00 87 ARG A CA 1
ATOM 697 C C . ARG A 1 87 ? 1.833 -11.936 5.575 1.00 98.00 87 ARG A C 1
ATOM 699 O O . ARG A 1 87 ? 2.880 -12.183 4.985 1.00 98.00 87 ARG A O 1
ATOM 706 N N . TYR A 1 88 ? 0.634 -12.251 5.087 1.00 98.12 88 TYR A N 1
ATOM 707 C CA . TYR A 1 88 ? 0.469 -12.868 3.775 1.00 98.12 88 TYR A CA 1
ATOM 708 C C . TYR A 1 88 ? 0.977 -11.942 2.661 1.00 98.12 88 TYR A C 1
ATOM 710 O O . TYR A 1 88 ? 1.756 -12.378 1.820 1.00 98.12 88 TYR A O 1
ATOM 718 N N . LEU A 1 89 ? 0.619 -10.653 2.699 1.00 97.25 89 LEU A N 1
ATOM 719 C CA . LEU A 1 89 ? 1.112 -9.659 1.744 1.00 97.25 89 LEU A CA 1
ATOM 720 C C . LEU A 1 89 ? 2.635 -9.498 1.819 1.00 97.25 89 LEU A C 1
ATOM 722 O O . LEU A 1 89 ? 3.300 -9.507 0.786 1.00 97.25 89 LEU A O 1
ATOM 726 N N . CYS A 1 90 ? 3.193 -9.431 3.030 1.00 96.25 90 CYS A N 1
ATOM 727 C CA . CYS A 1 90 ? 4.639 -9.411 3.241 1.00 96.25 90 CYS A CA 1
ATOM 728 C C . CYS A 1 90 ? 5.322 -10.639 2.613 1.00 96.25 90 CYS A C 1
ATOM 730 O O . CYS A 1 90 ? 6.365 -10.500 1.979 1.00 96.25 90 CYS A O 1
ATOM 732 N N . ALA A 1 91 ? 4.735 -11.832 2.746 1.00 95.81 91 ALA A N 1
ATOM 733 C CA . ALA A 1 91 ? 5.263 -13.058 2.148 1.00 95.81 91 ALA A CA 1
ATOM 734 C C . ALA A 1 91 ? 5.166 -13.073 0.611 1.00 95.81 91 ALA A C 1
ATOM 736 O O . ALA A 1 91 ? 5.957 -13.750 -0.041 1.00 95.81 91 ALA A O 1
ATOM 737 N N . CYS A 1 92 ? 4.232 -12.318 0.022 1.00 95.06 92 CYS A N 1
ATOM 738 C CA . CYS A 1 92 ? 4.142 -12.130 -1.427 1.00 95.06 92 CYS A CA 1
ATOM 739 C C . CYS A 1 92 ? 5.211 -11.180 -1.989 1.00 95.06 92 CYS A C 1
ATOM 741 O O . CYS A 1 92 ? 5.347 -11.081 -3.206 1.00 95.06 92 CYS A O 1
ATOM 743 N N . ARG A 1 93 ? 5.967 -10.465 -1.147 1.00 93.75 93 ARG A N 1
ATOM 744 C CA . ARG A 1 93 ? 7.123 -9.681 -1.596 1.00 93.75 93 ARG A CA 1
ATOM 745 C C . ARG A 1 93 ? 8.312 -10.621 -1.771 1.00 93.75 93 ARG A C 1
ATOM 747 O O . ARG A 1 93 ? 8.919 -11.076 -0.803 1.00 93.75 93 ARG A O 1
ATOM 754 N N . GLU A 1 94 ? 8.597 -10.929 -3.030 1.00 88.38 94 GLU A N 1
ATOM 755 C CA . GLU A 1 94 ? 9.469 -12.030 -3.457 1.00 88.38 94 GLU A CA 1
ATOM 756 C C . GLU A 1 94 ? 10.953 -11.809 -3.130 1.00 88.38 94 GLU A C 1
ATOM 758 O O . GLU A 1 94 ? 11.707 -12.772 -2.988 1.00 88.38 94 GLU A O 1
ATOM 763 N N . SER A 1 95 ? 11.378 -10.551 -2.991 1.00 90.38 95 SER A N 1
ATOM 764 C CA . SER A 1 95 ? 12.755 -10.184 -2.666 1.00 90.38 95 SER A CA 1
ATOM 765 C C . SER A 1 95 ? 12.836 -9.399 -1.358 1.00 90.38 95 SER A C 1
ATOM 767 O O . SER A 1 95 ? 11.894 -8.716 -0.950 1.00 90.38 95 SER A O 1
ATOM 769 N N . ALA A 1 96 ? 14.003 -9.455 -0.713 1.00 90.88 96 ALA A N 1
ATOM 770 C CA . ALA A 1 96 ? 14.283 -8.647 0.472 1.00 90.88 96 ALA A CA 1
ATOM 771 C C . ALA A 1 96 ? 14.189 -7.138 0.182 1.00 90.88 96 ALA A C 1
ATOM 773 O O . ALA A 1 96 ? 13.812 -6.368 1.059 1.00 90.88 96 ALA A O 1
ATOM 774 N N . GLU A 1 97 ? 14.501 -6.715 -1.045 1.00 89.19 97 GLU A N 1
ATOM 775 C CA . GLU A 1 97 ? 14.362 -5.324 -1.482 1.00 89.19 97 GLU A CA 1
ATOM 776 C C . GLU A 1 97 ? 12.893 -4.888 -1.509 1.00 89.19 97 GLU A C 1
ATOM 778 O O . GLU A 1 97 ? 12.554 -3.892 -0.877 1.00 89.19 97 GLU A O 1
ATOM 783 N N . LEU A 1 98 ? 12.011 -5.686 -2.124 1.00 90.69 98 LEU A N 1
ATOM 784 C CA . LEU A 1 98 ? 10.569 -5.414 -2.162 1.00 90.69 98 LEU A CA 1
ATOM 785 C C . LEU A 1 98 ? 9.941 -5.452 -0.761 1.00 90.69 98 LEU A C 1
ATOM 787 O O . LEU A 1 98 ? 9.047 -4.666 -0.457 1.00 90.69 98 LEU A O 1
ATOM 791 N N . GLN A 1 99 ? 10.408 -6.349 0.115 1.00 93.81 99 GLN A N 1
ATOM 792 C CA . GLN A 1 99 ? 9.986 -6.368 1.520 1.00 93.81 99 GLN A CA 1
ATOM 793 C C . GLN A 1 99 ? 10.424 -5.099 2.252 1.00 93.81 99 GLN A C 1
ATOM 795 O O . GLN A 1 99 ? 9.632 -4.502 2.978 1.00 93.81 99 GLN A O 1
ATOM 800 N N . HIS A 1 100 ? 11.678 -4.674 2.079 1.00 93.00 100 HIS A N 1
ATOM 801 C CA . HIS A 1 100 ? 12.181 -3.450 2.697 1.00 93.00 100 HIS A CA 1
ATOM 802 C C . HIS A 1 100 ? 11.447 -2.206 2.198 1.00 93.00 100 HIS A C 1
ATOM 804 O O . HIS A 1 100 ? 11.100 -1.361 3.022 1.00 93.00 100 HIS A O 1
ATOM 810 N N . GLU A 1 101 ? 11.191 -2.110 0.894 1.00 93.31 101 GLU A N 1
ATOM 811 C CA . GLU A 1 101 ? 10.373 -1.058 0.287 1.00 93.31 101 GLU A CA 1
ATOM 812 C C . GLU A 1 101 ? 8.985 -1.001 0.934 1.00 93.31 101 GLU A C 1
ATOM 814 O O . GLU A 1 101 ? 8.608 0.022 1.508 1.00 93.31 101 GLU A O 1
ATOM 819 N N . ASP A 1 102 ? 8.246 -2.112 0.926 1.00 95.19 102 ASP A N 1
ATOM 820 C CA . ASP A 1 102 ? 6.871 -2.136 1.432 1.00 95.19 102 ASP A CA 1
ATOM 821 C C . ASP A 1 102 ? 6.815 -1.840 2.942 1.00 95.19 102 ASP A C 1
ATOM 823 O O . ASP A 1 102 ? 5.958 -1.088 3.411 1.00 95.19 102 ASP A O 1
ATOM 827 N N . HIS A 1 103 ? 7.793 -2.335 3.713 1.00 96.12 103 HIS A N 1
ATOM 828 C CA . HIS A 1 103 ? 7.937 -2.005 5.134 1.00 96.12 103 HIS A CA 1
ATOM 829 C C . HIS A 1 103 ? 8.270 -0.536 5.386 1.00 96.12 103 HIS A C 1
ATOM 831 O O . HIS A 1 103 ? 7.783 0.055 6.358 1.00 96.12 103 HIS A O 1
ATOM 837 N N . HIS A 1 104 ? 9.114 0.059 4.543 1.00 95.19 104 HIS A N 1
ATOM 838 C CA . HIS A 1 104 ? 9.454 1.471 4.624 1.00 95.19 104 HIS A CA 1
ATOM 839 C C . HIS A 1 104 ? 8.206 2.329 4.399 1.00 95.19 104 HIS A C 1
ATOM 841 O O . HIS A 1 104 ? 7.866 3.155 5.253 1.00 95.19 104 HIS A O 1
ATOM 847 N N . LEU A 1 105 ? 7.482 2.066 3.308 1.00 95.75 105 LEU A N 1
ATOM 848 C CA . LEU A 1 105 ? 6.252 2.769 2.949 1.00 95.75 105 LEU A CA 1
ATOM 849 C C . LEU A 1 105 ? 5.157 2.573 4.000 1.00 95.75 105 LEU A C 1
ATOM 851 O O . LEU A 1 105 ? 4.554 3.549 4.450 1.00 95.75 105 LEU A O 1
ATOM 855 N N . GLY A 1 106 ? 4.935 1.338 4.455 1.00 97.19 106 GLY A N 1
ATOM 856 C CA . GLY A 1 106 ? 3.959 1.024 5.496 1.00 97.19 106 GLY A CA 1
ATOM 857 C C . GLY A 1 106 ? 4.251 1.746 6.809 1.00 97.19 106 GLY A C 1
ATOM 858 O O . GLY A 1 106 ? 3.354 2.347 7.403 1.00 97.19 106 GLY A O 1
ATOM 859 N N . ARG A 1 107 ? 5.515 1.778 7.248 1.00 97.62 107 ARG A N 1
ATOM 860 C CA . ARG A 1 107 ? 5.909 2.492 8.473 1.00 97.62 107 ARG A CA 1
ATOM 861 C C . ARG A 1 107 ? 5.793 4.006 8.320 1.00 97.62 107 ARG A C 1
ATOM 863 O O . ARG A 1 107 ? 5.371 4.678 9.263 1.00 97.62 107 ARG A O 1
ATOM 870 N N . ALA A 1 108 ? 6.167 4.555 7.166 1.00 97.06 108 ALA A N 1
ATOM 871 C CA . ALA A 1 108 ? 6.027 5.980 6.893 1.00 97.06 108 ALA A CA 1
ATOM 872 C C . ALA A 1 108 ? 4.548 6.398 6.880 1.00 97.06 108 ALA A C 1
ATOM 874 O O . ALA A 1 108 ? 4.180 7.382 7.526 1.00 97.06 108 ALA A O 1
ATOM 875 N N . LEU A 1 109 ? 3.684 5.595 6.252 1.00 97.81 109 LEU A N 1
ATOM 876 C CA . LEU A 1 109 ? 2.245 5.825 6.264 1.00 97.81 109 LEU A CA 1
ATOM 877 C C . LEU A 1 109 ? 1.668 5.699 7.681 1.00 97.81 109 LEU A C 1
ATOM 879 O O . LEU A 1 109 ? 0.903 6.564 8.094 1.00 97.81 109 LEU A O 1
ATOM 883 N N . ALA A 1 110 ? 2.086 4.707 8.475 1.00 98.25 110 ALA A N 1
ATOM 884 C CA . ALA A 1 110 ? 1.666 4.582 9.874 1.00 98.25 110 ALA A CA 1
ATOM 885 C C . ALA A 1 110 ? 2.005 5.836 10.702 1.00 98.25 110 ALA A C 1
ATOM 887 O O . ALA A 1 110 ? 1.167 6.313 11.468 1.00 98.25 110 ALA A O 1
ATOM 888 N N . LYS A 1 111 ? 3.209 6.403 10.527 1.00 97.88 111 LYS A N 1
ATOM 889 C CA . LYS A 1 111 ? 3.623 7.655 11.189 1.00 97.88 111 LYS A CA 1
ATOM 890 C C . LYS A 1 111 ? 2.745 8.832 10.776 1.00 97.88 111 LYS A C 1
ATOM 892 O O . LYS A 1 111 ? 2.273 9.573 11.636 1.00 97.88 111 LYS A O 1
ATOM 897 N N . LEU A 1 112 ? 2.503 8.986 9.474 1.00 97.38 112 LEU A N 1
ATOM 898 C CA . LEU A 1 112 ? 1.644 10.044 8.950 1.00 97.38 112 LEU A CA 1
ATOM 899 C C . LEU A 1 112 ? 0.221 9.922 9.507 1.00 97.38 112 LEU A C 1
ATOM 901 O O . LEU A 1 112 ? -0.310 10.887 10.048 1.00 97.38 112 LEU A O 1
ATOM 905 N N . LEU A 1 113 ? -0.381 8.737 9.438 1.00 98.06 113 LEU A N 1
ATOM 906 C CA . LEU A 1 113 ? -1.735 8.496 9.935 1.00 98.06 113 LEU A CA 1
ATOM 907 C C . LEU A 1 113 ? -1.836 8.741 11.445 1.00 98.06 113 LEU A C 1
ATOM 909 O O . LEU A 1 113 ? -2.795 9.363 11.893 1.00 98.06 113 LEU A O 1
A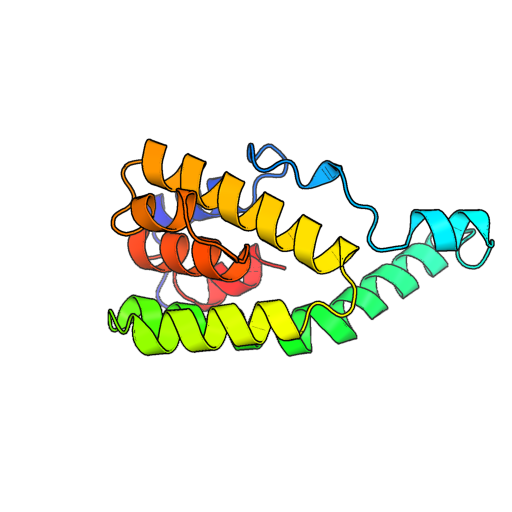TOM 913 N N . ALA A 1 114 ? -0.827 8.338 12.220 1.00 97.94 114 ALA A N 1
ATOM 914 C CA . ALA A 1 114 ? -0.770 8.643 13.646 1.00 97.94 114 ALA A CA 1
ATOM 915 C C . ALA A 1 114 ? -0.686 10.156 13.920 1.00 97.94 114 ALA A C 1
ATOM 917 O O . ALA A 1 114 ? -1.377 10.641 14.811 1.00 97.94 114 ALA A O 1
ATOM 918 N N . SER A 1 115 ? 0.090 10.920 13.137 1.00 97.00 115 SER A N 1
ATOM 919 C CA . SER A 1 115 ? 0.133 12.391 13.256 1.00 97.00 115 SER A CA 1
ATOM 920 C C . SER A 1 115 ? -1.173 13.085 12.853 1.00 97.00 115 SER A C 1
ATOM 922 O O . SER A 1 115 ? -1.429 14.207 13.275 1.00 97.00 115 SER A O 1
ATOM 924 N N . LEU A 1 116 ? -2.001 12.411 12.051 1.00 96.56 116 LEU A N 1
ATOM 925 C CA . LEU A 1 116 ? -3.346 12.844 11.675 1.00 96.56 116 LEU A CA 1
ATOM 926 C C . LEU A 1 116 ? -4.421 12.301 12.630 1.00 96.56 116 LEU A C 1
ATOM 928 O O . LEU A 1 116 ? -5.606 12.383 12.309 1.00 96.56 116 LEU A O 1
ATOM 932 N N . GLU A 1 117 ? -4.010 11.719 13.761 1.00 97.12 117 GLU A N 1
ATOM 933 C CA . GLU A 1 117 ? -4.884 11.172 14.805 1.00 97.12 117 GLU A CA 1
ATOM 934 C C . GLU A 1 117 ? -5.831 10.068 14.301 1.00 97.12 117 GLU A C 1
ATOM 936 O O . GLU A 1 117 ? -6.933 9.870 14.812 1.00 97.12 117 GLU A O 1
ATOM 941 N N . VAL A 1 118 ? -5.400 9.305 13.292 1.00 97.81 118 VAL A N 1
ATOM 942 C CA . VAL A 1 118 ? -6.157 8.156 12.786 1.00 97.81 118 VAL A CA 1
ATOM 943 C C . VAL A 1 118 ? -6.087 7.010 13.794 1.00 97.81 118 VAL A C 1
ATOM 945 O O . VAL A 1 118 ? -5.022 6.448 14.068 1.00 97.81 118 VAL A O 1
ATOM 948 N N . GLU A 1 119 ? -7.248 6.640 14.333 1.00 97.56 119 GLU A N 1
ATOM 949 C CA . GLU A 1 119 ? -7.378 5.571 15.321 1.00 97.56 119 GLU A CA 1
ATOM 950 C C . GLU A 1 119 ? -6.814 4.238 14.798 1.00 97.56 119 GLU A C 1
ATOM 952 O O . GLU A 1 119 ? -7.136 3.784 13.697 1.00 97.56 119 GLU A O 1
ATOM 957 N N . GLY A 1 120 ? -5.988 3.588 15.620 1.00 96.31 120 GLY A N 1
ATOM 958 C CA . GLY A 1 120 ? -5.365 2.305 15.298 1.00 96.31 120 GLY A CA 1
ATOM 959 C C . GLY A 1 120 ? -4.062 2.408 14.504 1.00 96.31 120 GLY A C 1
ATOM 960 O O . GLY A 1 120 ? -3.401 1.391 14.350 1.00 96.31 120 GLY A O 1
ATOM 961 N N . ALA A 1 121 ? -3.634 3.597 14.056 1.00 97.94 121 ALA A N 1
ATOM 962 C CA . ALA A 1 121 ? -2.377 3.751 13.312 1.00 97.94 121 ALA A CA 1
ATOM 963 C C . ALA A 1 121 ? -1.127 3.716 14.209 1.00 97.94 121 ALA A C 1
ATOM 965 O O . ALA A 1 121 ? -0.066 3.254 13.788 1.00 97.94 121 ALA A O 1
ATOM 966 N N . ALA A 1 122 ? -1.234 4.186 15.457 1.00 97.56 122 ALA A N 1
ATOM 967 C CA . ALA A 1 122 ? -0.078 4.344 16.340 1.00 97.56 122 ALA A CA 1
ATOM 968 C C . ALA A 1 122 ? 0.713 3.041 16.607 1.00 97.56 122 ALA A C 1
ATOM 970 O O . ALA A 1 122 ? 1.940 3.093 16.488 1.00 97.56 122 ALA A O 1
ATOM 971 N N . PRO A 1 123 ? 0.077 1.878 16.874 1.00 97.44 123 PRO A N 1
ATOM 972 C CA . PRO A 1 123 ? 0.792 0.609 17.045 1.00 97.44 123 PRO A CA 1
ATOM 973 C C . PRO A 1 123 ? 1.635 0.204 15.825 1.00 97.44 123 PRO A C 1
ATOM 975 O O . PRO A 1 123 ? 2.703 -0.391 15.966 1.00 97.44 123 PRO A O 1
ATOM 978 N N . TRP A 1 124 ? 1.210 0.588 14.618 1.00 97.94 124 TRP A N 1
ATOM 979 C CA . TRP A 1 124 ? 1.871 0.198 13.372 1.00 97.94 124 TRP A CA 1
ATOM 980 C C . TRP A 1 124 ? 3.187 0.929 13.109 1.00 97.94 124 TRP A C 1
ATOM 982 O O . TRP A 1 124 ? 4.008 0.460 12.323 1.00 97.94 124 TRP A O 1
ATOM 992 N N . GLN A 1 125 ? 3.452 2.030 13.818 1.00 96.06 125 GLN A N 1
ATOM 993 C CA . GLN A 1 125 ? 4.741 2.724 13.744 1.00 96.06 125 GLN A CA 1
ATOM 994 C C . GLN A 1 125 ? 5.901 1.846 14.232 1.00 96.06 125 GLN A C 1
ATOM 996 O O . GLN A 1 125 ? 7.028 1.969 13.742 1.00 96.06 125 GLN A O 1
ATOM 1001 N N . GLN A 1 126 ? 5.620 0.966 15.196 1.00 95.31 126 GLN A N 1
ATOM 1002 C CA . GLN A 1 126 ? 6.588 0.061 15.814 1.00 95.31 126 GLN A CA 1
ATOM 1003 C C . GLN A 1 126 ? 6.412 -1.392 15.364 1.00 95.31 126 GLN A C 1
ATOM 1005 O O . GLN A 1 126 ? 7.218 -2.238 15.743 1.00 95.31 126 GLN A O 1
ATOM 1010 N N . HIS A 1 127 ? 5.418 -1.683 14.519 1.00 97.69 127 HIS A N 1
ATOM 1011 C CA . HIS A 1 127 ? 5.208 -3.025 13.989 1.00 97.69 127 HIS A CA 1
ATOM 1012 C C . HIS A 1 127 ? 6.455 -3.529 13.254 1.00 97.69 127 HIS A C 1
ATOM 1014 O O . HIS A 1 127 ? 7.198 -2.742 12.656 1.00 97.69 127 HIS A O 1
ATOM 1020 N N . ALA A 1 128 ? 6.708 -4.836 13.310 1.00 95.44 128 ALA A N 1
ATOM 1021 C CA . ALA A 1 128 ? 7.896 -5.424 12.696 1.00 95.44 128 ALA A CA 1
ATOM 1022 C C . ALA A 1 128 ? 7.828 -5.329 11.164 1.00 95.44 128 ALA A C 1
ATOM 1024 O O . ALA A 1 128 ? 8.771 -4.856 10.531 1.00 95.44 128 ALA A O 1
ATOM 1025 N N . THR A 1 129 ? 6.678 -5.695 10.596 1.00 97.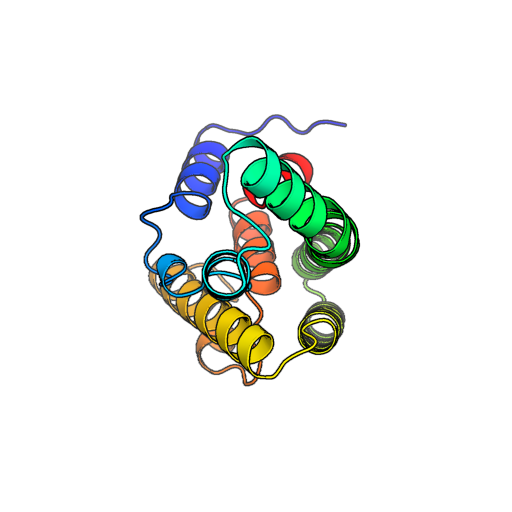06 129 THR A N 1
ATOM 1026 C CA . THR A 1 129 ? 6.467 -5.866 9.150 1.00 97.06 129 THR A CA 1
ATOM 1027 C C . THR A 1 129 ? 5.211 -5.131 8.651 1.00 97.06 129 THR A C 1
ATOM 1029 O O . THR A 1 129 ? 4.265 -5.768 8.192 1.00 97.06 129 THR A O 1
ATOM 1032 N N . PRO A 1 130 ? 5.092 -3.799 8.826 1.00 97.69 130 PRO A N 1
ATOM 1033 C CA . PRO A 1 130 ? 3.921 -3.058 8.357 1.00 97.69 130 PRO A CA 1
ATOM 1034 C C . PRO A 1 130 ? 3.930 -2.965 6.827 1.00 97.69 130 PRO A C 1
ATOM 1036 O O . PRO A 1 130 ? 4.868 -2.414 6.274 1.00 97.69 130 PRO A O 1
ATOM 1039 N N . THR A 1 131 ? 2.896 -3.437 6.138 1.00 97.94 131 THR A N 1
ATOM 1040 C CA . THR A 1 131 ? 2.783 -3.268 4.673 1.00 97.94 131 THR A CA 1
ATOM 1041 C C . THR A 1 131 ? 1.992 -2.013 4.307 1.00 97.94 131 THR A C 1
ATOM 1043 O O . THR A 1 131 ? 1.058 -1.626 5.019 1.00 97.94 131 THR A O 1
ATOM 1046 N N . PHE A 1 132 ? 2.321 -1.375 3.181 1.00 97.00 132 PHE A N 1
ATOM 1047 C CA . PHE A 1 132 ? 1.651 -0.153 2.734 1.00 97.00 132 PHE A CA 1
ATOM 1048 C C . PHE A 1 132 ? 0.141 -0.352 2.558 1.00 97.00 132 PHE A C 1
ATOM 1050 O O . PHE A 1 132 ? -0.646 0.432 3.092 1.00 97.00 132 PHE A O 1
ATOM 1057 N N . ALA A 1 133 ? -0.283 -1.444 1.910 1.00 97.56 133 ALA A N 1
ATOM 1058 C CA . ALA A 1 133 ? -1.702 -1.739 1.694 1.00 97.56 133 ALA A CA 1
ATOM 1059 C C . ALA A 1 133 ? -2.492 -1.905 3.005 1.00 97.56 133 ALA A C 1
ATOM 1061 O O . ALA A 1 133 ? -3.664 -1.533 3.068 1.00 97.56 133 ALA A O 1
ATOM 1062 N N . THR A 1 134 ? -1.863 -2.418 4.070 1.00 98.56 134 THR A N 1
ATOM 1063 C CA . THR A 1 134 ? -2.513 -2.573 5.383 1.00 98.56 134 THR A CA 1
ATOM 1064 C C . THR A 1 134 ? -2.866 -1.221 5.984 1.00 98.56 134 THR A C 1
ATOM 1066 O O . THR A 1 134 ? -3.987 -1.029 6.462 1.00 98.56 134 THR A O 1
ATOM 1069 N N . LEU A 1 135 ? -1.942 -0.262 5.907 1.00 98.56 135 LEU A N 1
ATOM 1070 C CA . LEU A 1 135 ? -2.150 1.088 6.419 1.00 98.56 135 LEU A CA 1
ATOM 1071 C C . LEU A 1 135 ? -3.033 1.929 5.492 1.00 98.56 135 LEU A C 1
ATOM 1073 O O . LEU A 1 135 ? -3.836 2.728 5.974 1.00 98.56 135 LEU A O 1
ATOM 1077 N N . PHE A 1 136 ? -2.953 1.714 4.178 1.00 98.38 136 PHE A N 1
ATOM 1078 C CA . PHE A 1 136 ? -3.866 2.330 3.219 1.00 98.38 136 PHE A CA 1
ATOM 1079 C C . PHE A 1 136 ? -5.313 1.890 3.483 1.00 98.38 136 PHE A C 1
ATOM 1081 O O . PHE A 1 136 ? -6.214 2.726 3.559 1.00 98.38 136 PHE A O 1
ATOM 1088 N N . ALA A 1 137 ? -5.542 0.589 3.697 1.00 98.62 137 ALA A N 1
ATOM 1089 C CA . ALA A 1 137 ? -6.855 0.055 4.046 1.00 98.62 137 ALA A CA 1
ATOM 1090 C C . ALA A 1 137 ? -7.367 0.598 5.390 1.00 98.62 137 ALA A C 1
ATOM 1092 O O . ALA A 1 137 ? -8.539 0.963 5.482 1.00 98.62 137 ALA A O 1
ATOM 1093 N N . LEU A 1 138 ? -6.500 0.709 6.407 1.00 98.75 138 LEU A N 1
ATOM 1094 C CA . LEU A 1 138 ? -6.850 1.337 7.684 1.00 98.75 138 LEU A CA 1
ATOM 1095 C C . LEU A 1 138 ? -7.350 2.771 7.465 1.00 98.75 138 LEU A C 1
ATOM 1097 O O . LEU A 1 138 ? -8.441 3.119 7.914 1.00 98.75 138 LEU A O 1
ATOM 1101 N N . ALA A 1 139 ? -6.578 3.591 6.747 1.00 98.38 139 ALA A N 1
ATOM 1102 C CA . ALA A 1 139 ? -6.942 4.974 6.451 1.00 98.38 139 ALA A CA 1
ATOM 1103 C C . ALA A 1 139 ? -8.276 5.061 5.698 1.00 98.38 139 ALA A C 1
ATOM 1105 O O . ALA A 1 139 ? -9.150 5.844 6.070 1.00 98.38 139 ALA A O 1
ATOM 1106 N N . ALA A 1 140 ? -8.459 4.214 4.684 1.00 98.19 140 ALA A N 1
ATOM 1107 C CA . ALA A 1 140 ? -9.684 4.151 3.903 1.00 98.19 140 ALA A CA 1
ATOM 1108 C C . ALA A 1 140 ? -10.916 3.842 4.765 1.00 98.19 140 ALA A C 1
ATOM 1110 O O . ALA A 1 140 ? -11.924 4.543 4.660 1.00 98.19 140 ALA A O 1
ATOM 1111 N N . VAL A 1 141 ? -10.825 2.853 5.659 1.00 98.38 141 VAL A N 1
ATOM 1112 C CA . VAL A 1 141 ? -11.911 2.511 6.589 1.00 98.38 141 VAL A CA 1
ATOM 1113 C C . VAL A 1 141 ? -12.186 3.664 7.553 1.00 98.38 141 VAL A C 1
ATOM 1115 O O . VAL A 1 141 ? -13.335 4.084 7.699 1.00 98.38 141 VAL A O 1
ATOM 1118 N N . ARG A 1 142 ? -11.148 4.233 8.177 1.00 98.00 142 ARG A N 1
ATOM 1119 C CA . ARG A 1 142 ? -11.296 5.312 9.171 1.00 98.00 142 ARG A CA 1
ATOM 1120 C C . ARG A 1 142 ? -11.826 6.612 8.575 1.00 98.00 142 ARG A C 1
ATOM 1122 O O . ARG A 1 142 ? -12.552 7.339 9.245 1.00 98.00 142 ARG A O 1
ATOM 1129 N N . TRP A 1 143 ? -11.527 6.884 7.310 1.00 97.38 143 TRP A N 1
ATOM 1130 C CA . TRP A 1 143 ? -12.044 8.045 6.585 1.00 97.38 143 TRP A CA 1
ATOM 1131 C C . TRP A 1 143 ? -13.310 7.761 5.779 1.00 97.38 143 TRP A C 1
ATOM 1133 O O . TRP A 1 143 ? -13.760 8.631 5.035 1.00 97.38 143 TRP A O 1
ATOM 1143 N N . SER A 1 144 ? -13.920 6.583 5.953 1.00 96.88 144 SER A N 1
ATOM 1144 C CA . SER A 1 144 ? -15.158 6.194 5.266 1.00 96.88 144 SER A CA 1
ATOM 1145 C C . SER A 1 144 ? -15.064 6.310 3.738 1.00 96.88 144 SER A C 1
ATOM 1147 O O . SER A 1 144 ? -16.038 6.648 3.063 1.00 96.88 144 SER A O 1
ATOM 1149 N N . ILE A 1 145 ? -13.883 6.034 3.182 1.00 97.31 145 ILE A N 1
ATOM 1150 C CA . ILE A 1 145 ? -13.678 5.921 1.740 1.00 97.31 145 ILE A CA 1
ATOM 1151 C C . ILE A 1 145 ? -14.234 4.550 1.332 1.00 97.31 145 ILE A C 1
ATOM 1153 O O . ILE A 1 145 ? -13.804 3.540 1.899 1.00 97.31 145 ILE A O 1
ATOM 1157 N N . PRO A 1 146 ? -15.204 4.461 0.404 1.00 96.94 146 PRO A N 1
ATOM 1158 C CA . PRO A 1 146 ? -15.740 3.173 0.008 1.00 96.94 146 PRO A CA 1
ATOM 1159 C C . PRO A 1 146 ? -14.690 2.360 -0.755 1.00 96.94 146 PRO A C 1
ATOM 1161 O O . PRO A 1 146 ? -13.863 2.903 -1.489 1.00 96.94 146 PRO A O 1
ATOM 1164 N N . LEU A 1 147 ? -14.754 1.039 -0.583 1.00 97.06 147 LEU A N 1
ATOM 1165 C CA . LEU A 1 147 ? -13.759 0.085 -1.079 1.00 97.06 147 LEU A CA 1
ATOM 1166 C C . LEU A 1 147 ? -13.412 0.261 -2.566 1.00 97.06 147 LEU A C 1
ATOM 1168 O O . LEU A 1 147 ? -12.253 0.120 -2.939 1.00 97.06 147 LEU A O 1
ATOM 1172 N N . GLU A 1 148 ? -14.397 0.541 -3.421 1.00 95.94 148 GLU A N 1
ATOM 1173 C CA . GLU A 1 148 ? -14.166 0.703 -4.861 1.00 95.94 148 GLU A CA 1
ATOM 1174 C C . GLU A 1 148 ? -13.280 1.920 -5.155 1.00 95.94 148 GLU A C 1
ATOM 1176 O O . GLU A 1 148 ? -12.326 1.818 -5.921 1.00 95.94 148 GLU A O 1
ATOM 1181 N N . GLN A 1 149 ? -13.535 3.054 -4.498 1.00 96.94 149 GLN A N 1
ATOM 1182 C CA . GLN A 1 149 ? -12.717 4.258 -4.633 1.00 96.94 149 GLN A CA 1
ATOM 1183 C C . GLN A 1 149 ? -11.347 4.078 -3.977 1.00 96.94 149 GLN A C 1
ATOM 1185 O O . GLN A 1 149 ? -10.357 4.578 -4.502 1.00 96.94 149 GLN A O 1
ATOM 1190 N N . SER A 1 150 ? -11.264 3.325 -2.876 1.00 96.25 150 SER A N 1
ATOM 1191 C CA . SER A 1 150 ? -9.979 2.938 -2.285 1.00 96.25 150 SER A CA 1
ATOM 1192 C C . SER A 1 150 ? -9.143 2.100 -3.253 1.00 96.25 150 SER A C 1
ATOM 1194 O O . SER A 1 150 ? -7.965 2.381 -3.427 1.00 96.25 150 SER A O 1
ATOM 1196 N N . ALA A 1 151 ? -9.749 1.110 -3.914 1.00 95.50 151 ALA A N 1
ATOM 1197 C CA . ALA A 1 151 ? -9.076 0.279 -4.908 1.00 95.50 151 ALA A CA 1
ATOM 1198 C C . ALA A 1 151 ? -8.651 1.086 -6.143 1.00 95.50 151 ALA A C 1
ATOM 1200 O O . ALA A 1 151 ? -7.542 0.904 -6.628 1.00 95.50 151 ALA A O 1
ATOM 1201 N N . MET A 1 152 ? -9.504 2.001 -6.617 1.00 93.88 152 MET A N 1
ATOM 1202 C CA . MET A 1 152 ? -9.184 2.891 -7.737 1.00 93.88 152 MET A CA 1
ATOM 1203 C C . MET A 1 152 ? -8.034 3.844 -7.406 1.00 93.88 152 MET A C 1
ATOM 1205 O O . MET A 1 152 ? -7.213 4.111 -8.266 1.00 93.88 152 MET A O 1
ATOM 1209 N N . GLY A 1 153 ? -7.980 4.366 -6.179 1.00 92.94 153 GLY A N 1
ATOM 1210 C CA . GLY A 1 153 ? -6.895 5.248 -5.761 1.00 92.94 153 GLY A CA 1
ATOM 1211 C C . GLY A 1 153 ? -5.577 4.528 -5.467 1.00 92.94 153 GLY A C 1
ATOM 1212 O O . GLY A 1 153 ? -4.528 5.155 -5.491 1.00 92.94 153 GLY A O 1
ATOM 1213 N N . TYR A 1 154 ? -5.627 3.233 -5.154 1.00 91.50 154 TYR A N 1
ATOM 1214 C CA . TYR A 1 154 ? -4.429 2.421 -4.931 1.00 91.50 154 TYR A CA 1
ATOM 1215 C C . TYR A 1 154 ? -3.721 2.032 -6.245 1.00 91.50 154 TYR A C 1
ATOM 1217 O O . TYR A 1 154 ? -2.526 1.750 -6.229 1.00 91.50 154 TYR A O 1
ATOM 1225 N N . LEU A 1 155 ? -4.473 1.979 -7.351 1.00 85.50 155 LEU A N 1
ATOM 1226 C CA . LEU A 1 155 ? -4.003 1.718 -8.719 1.00 85.50 155 LEU A C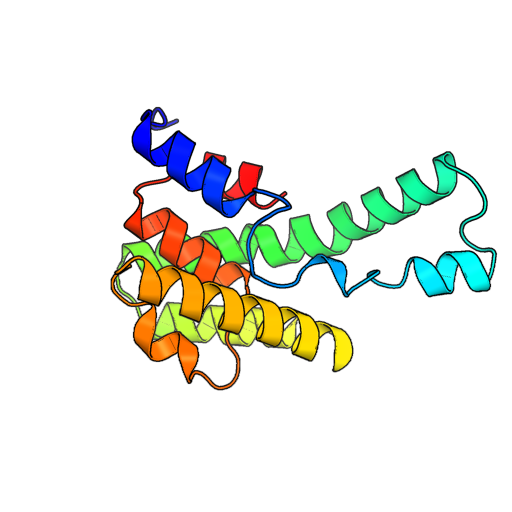A 1
ATOM 1227 C C . LEU A 1 155 ? -3.297 2.938 -9.322 1.00 85.50 155 LEU A C 1
ATOM 1229 O O . LEU A 1 155 ? -2.278 2.709 -10.009 1.00 85.50 155 LEU A O 1
#